Protein AF-A0A955EB96-F1 (afdb_monomer)

Mean predicted aligned error: 9.78 Å

Secondary structure (DSSP, 8-state):
------SEEEPPTT-TT-EEEEEEE--STTSPEEEEEEEEEEETTEEEEEEEEEEE----S-PPPP--S-SS------

Structure (mmCIF, N/CA/C/O backbone):
data_AF-A0A955EB96-F1
#
_entry.id   AF-A0A955EB96-F1
#
loop_
_atom_site.group_PDB
_atom_site.id
_atom_site.type_symbol
_atom_site.label_atom_id
_atom_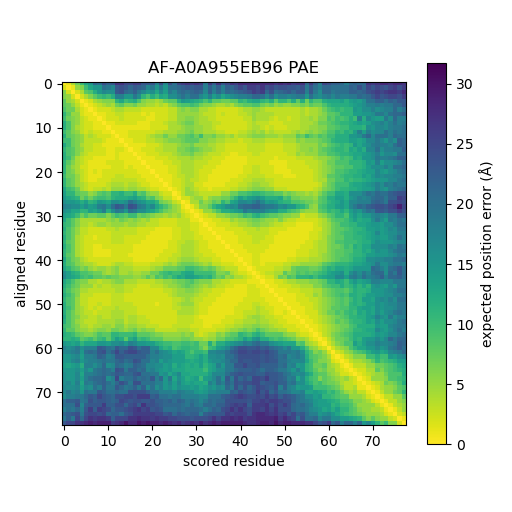site.label_alt_id
_atom_site.label_comp_id
_atom_site.label_asym_id
_atom_site.label_entity_id
_atom_site.label_seq_id
_atom_site.pdbx_PDB_ins_code
_atom_site.Cartn_x
_atom_site.Cartn_y
_atom_site.Cartn_z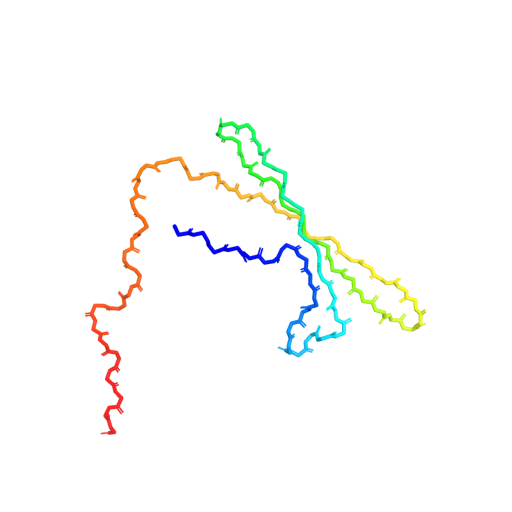
_atom_site.occupancy
_atom_site.B_iso_or_equiv
_atom_site.auth_seq_id
_atom_site.auth_comp_id
_atom_site.auth_asym_id
_atom_site.auth_atom_id
_atom_site.pdbx_PDB_model_num
ATOM 1 N N . TYR A 1 1 ? -2.365 -6.194 -21.347 1.00 37.75 1 TYR A N 1
ATOM 2 C CA . TYR A 1 1 ? -2.944 -6.766 -20.119 1.00 37.75 1 TYR A CA 1
ATOM 3 C C . TYR A 1 1 ? -3.064 -5.601 -19.158 1.00 37.75 1 TYR A C 1
ATOM 5 O O . TYR A 1 1 ? -2.062 -5.193 -18.594 1.00 37.75 1 TYR A O 1
ATOM 13 N N . GLU A 1 2 ? -4.218 -4.944 -19.116 1.00 40.62 2 GLU A N 1
ATOM 14 C CA . GLU A 1 2 ? -4.409 -3.734 -18.311 1.00 40.62 2 GLU A CA 1
ATOM 15 C C . GLU A 1 2 ? -5.335 -4.112 -17.160 1.00 40.62 2 GLU A C 1
ATOM 17 O O . GLU A 1 2 ? -6.551 -3.945 -17.208 1.00 40.62 2 GLU A O 1
ATOM 22 N N . SER A 1 3 ? -4.758 -4.770 -16.158 1.00 50.19 3 SER A N 1
ATOM 23 C CA . SER A 1 3 ? -5.458 -4.995 -14.902 1.00 50.19 3 SER A CA 1
ATOM 24 C C . SER A 1 3 ? -5.535 -3.642 -14.203 1.00 50.19 3 SER A C 1
ATOM 26 O O . SER A 1 3 ? -4.562 -3.207 -13.591 1.00 50.19 3 SER A O 1
ATOM 28 N N . SER A 1 4 ? -6.659 -2.939 -14.338 1.00 61.47 4 SER A N 1
ATOM 29 C CA . SER A 1 4 ? -6.904 -1.703 -13.597 1.00 61.47 4 SER A CA 1
ATOM 30 C C . SER A 1 4 ? -7.145 -2.056 -12.127 1.00 61.47 4 SER A C 1
ATOM 32 O O . SER A 1 4 ? -8.282 -2.257 -11.696 1.00 61.47 4 SER A O 1
ATOM 34 N N . PHE A 1 5 ? -6.073 -2.210 -11.356 1.00 75.31 5 PHE A N 1
ATOM 35 C CA . PHE A 1 5 ? -6.185 -2.354 -9.910 1.00 75.31 5 PHE A CA 1
ATOM 36 C C . PHE A 1 5 ? -6.603 -1.011 -9.308 1.00 75.31 5 PHE A C 1
ATOM 38 O O . PHE A 1 5 ? -6.084 0.042 -9.681 1.00 75.31 5 PHE A O 1
ATOM 45 N N . ALA A 1 6 ? -7.566 -1.036 -8.389 1.00 84.81 6 ALA A N 1
ATOM 46 C CA . ALA A 1 6 ? -8.007 0.173 -7.714 1.00 84.81 6 ALA A CA 1
ATOM 47 C C . ALA A 1 6 ? -6.901 0.671 -6.771 1.00 84.81 6 ALA A C 1
ATOM 49 O O . ALA A 1 6 ? -6.536 -0.019 -5.820 1.00 84.81 6 ALA A O 1
ATOM 50 N N . LEU A 1 7 ? -6.401 1.886 -7.012 1.00 92.69 7 LEU A N 1
ATOM 51 C CA . LEU A 1 7 ? -5.401 2.546 -6.161 1.00 92.69 7 LEU A CA 1
ATOM 52 C C . LEU A 1 7 ? -5.982 3.058 -4.840 1.00 92.69 7 LEU A C 1
ATOM 54 O O . LEU A 1 7 ? -5.248 3.536 -3.994 1.00 92.69 7 LEU A O 1
ATOM 58 N N . ARG A 1 8 ? -7.294 2.976 -4.643 1.00 94.69 8 ARG A N 1
ATOM 59 C CA . ARG A 1 8 ? -7.942 3.328 -3.383 1.00 94.69 8 ARG A CA 1
ATOM 60 C C . ARG A 1 8 ? -9.162 2.460 -3.168 1.00 94.69 8 ARG A C 1
ATOM 62 O O . ARG A 1 8 ? -9.835 2.097 -4.136 1.00 94.69 8 ARG A O 1
ATOM 69 N N . GLY A 1 9 ? -9.482 2.186 -1.917 1.00 95.25 9 GLY A N 1
ATOM 70 C CA . GLY A 1 9 ? -10.630 1.358 -1.595 1.00 95.25 9 GLY A CA 1
ATOM 71 C C . GLY A 1 9 ? -10.727 1.017 -0.122 1.00 95.25 9 GLY A C 1
ATOM 72 O O . GLY A 1 9 ? -9.970 1.504 0.713 1.00 95.25 9 GLY A O 1
ATOM 73 N N . ARG A 1 10 ? -11.699 0.167 0.189 1.00 96.06 10 ARG A N 1
ATOM 74 C CA . ARG A 1 10 ? -11.793 -0.517 1.476 1.00 96.06 10 ARG A CA 1
ATOM 75 C C . ARG A 1 10 ? -11.065 -1.852 1.353 1.00 96.06 10 ARG A C 1
ATOM 77 O O . ARG A 1 10 ? -11.117 -2.466 0.289 1.00 96.06 10 ARG A O 1
ATOM 84 N N . CYS A 1 11 ? -10.381 -2.273 2.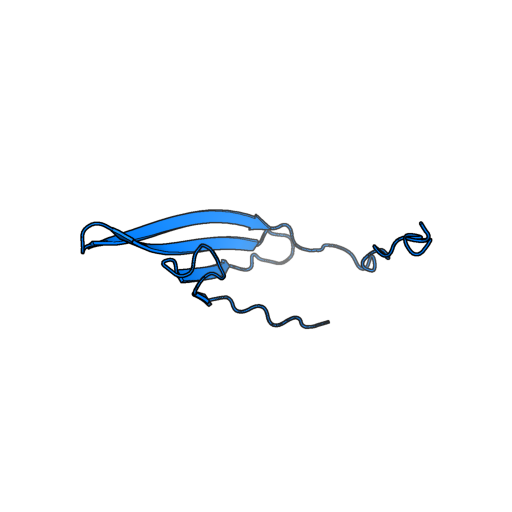408 1.00 93.44 11 CYS A N 1
ATOM 85 C CA . CYS A 1 11 ? -9.767 -3.592 2.428 1.00 93.44 11 CYS A CA 1
ATOM 86 C C . CYS A 1 11 ? -10.849 -4.684 2.475 1.00 93.44 11 CYS A C 1
ATOM 88 O O . CYS A 1 11 ? -11.960 -4.462 2.958 1.00 93.44 11 CYS A O 1
ATOM 90 N N . GLU A 1 12 ? -10.526 -5.855 1.941 1.00 93.31 12 GLU A N 1
ATOM 91 C CA . GLU A 1 12 ? -11.415 -7.020 1.960 1.00 93.31 12 GLU A CA 1
ATOM 92 C C . GLU A 1 12 ? -11.370 -7.734 3.320 1.00 93.31 12 GLU A C 1
ATOM 94 O O . GLU A 1 12 ? -10.543 -7.406 4.176 1.00 93.31 12 GLU A O 1
ATOM 99 N N . GLU A 1 13 ? -12.256 -8.713 3.518 1.00 92.44 13 GLU A N 1
ATOM 100 C CA . GLU A 1 13 ? -12.303 -9.546 4.726 1.00 92.44 13 GLU A CA 1
ATOM 101 C C . GLU A 1 13 ? -10.924 -10.160 5.029 1.00 92.44 13 GLU A C 1
ATOM 103 O O . GLU A 1 13 ? -10.278 -10.691 4.117 1.00 92.44 13 GLU A O 1
ATOM 108 N N . PRO A 1 14 ? -10.432 -10.115 6.284 1.00 94.19 14 PRO A N 1
AT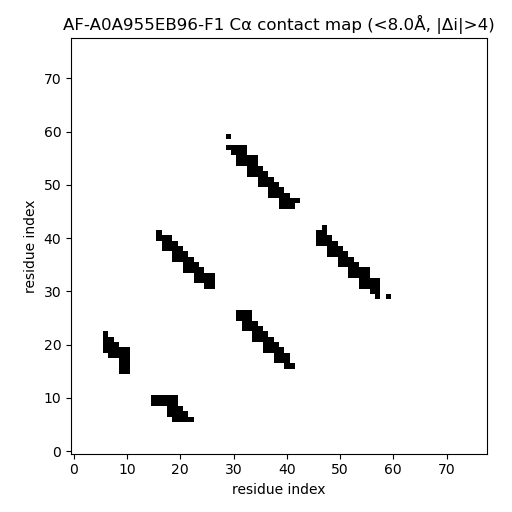OM 109 C CA . PRO A 1 14 ? -11.087 -9.672 7.529 1.00 94.19 14 PRO A CA 1
ATOM 110 C C . PRO A 1 14 ? -10.778 -8.216 7.947 1.00 94.19 14 PRO A C 1
ATOM 112 O O . PRO A 1 14 ? -10.772 -7.893 9.137 1.00 94.19 14 PRO A O 1
ATOM 115 N N . PHE A 1 15 ? -10.417 -7.348 7.001 1.00 95.19 15 PHE A N 1
ATOM 116 C CA . PHE A 1 15 ? -9.908 -5.999 7.262 1.00 95.19 15 PHE A CA 1
ATOM 117 C C . PHE A 1 15 ? -10.870 -4.891 6.814 1.00 95.19 15 PHE A C 1
ATOM 119 O O . PHE A 1 15 ? -10.437 -3.781 6.514 1.00 95.19 15 PHE A O 1
ATOM 126 N N . GLU A 1 16 ? -12.177 -5.130 6.790 1.00 95.44 16 GLU A N 1
ATOM 127 C CA . GLU A 1 16 ? -13.163 -4.170 6.277 1.00 95.44 16 GLU A CA 1
ATOM 128 C C . GLU A 1 16 ? -13.225 -2.856 7.077 1.00 95.44 16 GLU A C 1
ATOM 130 O O . GLU A 1 16 ? -13.732 -1.843 6.587 1.00 95.44 16 GLU A O 1
ATOM 135 N N . ASP A 1 17 ? -12.684 -2.831 8.294 1.00 95.50 17 ASP A N 1
ATOM 136 C CA . ASP A 1 17 ? -12.536 -1.615 9.104 1.00 95.50 17 ASP A CA 1
ATOM 137 C C . ASP A 1 17 ? -11.435 -0.665 8.598 1.00 95.50 17 ASP A C 1
ATOM 139 O O . ASP A 1 17 ? -11.347 0.481 9.049 1.00 95.50 17 ASP A O 1
ATOM 143 N N . TYR A 1 18 ? -10.626 -1.115 7.638 1.00 96.94 18 TYR A N 1
ATOM 144 C CA . TYR A 1 18 ? -9.511 -0.378 7.060 1.00 96.94 18 TYR A CA 1
ATOM 145 C C . TYR A 1 18 ? -9.827 0.064 5.628 1.00 96.94 18 TYR A C 1
ATOM 147 O O . TYR A 1 18 ? -10.451 -0.652 4.841 1.00 96.94 18 TYR A O 1
ATOM 155 N N . SER A 1 19 ? -9.360 1.252 5.260 1.00 97.31 19 SER A N 1
ATOM 156 C CA . SER A 1 19 ? -9.326 1.723 3.872 1.00 97.31 19 SER A CA 1
ATOM 157 C C . SER A 1 19 ? -7.909 2.080 3.469 1.00 97.31 19 SER A C 1
ATOM 159 O O . SER A 1 19 ? -7.105 2.443 4.322 1.00 97.31 19 SER A O 1
ATOM 161 N N . TYR A 1 20 ? -7.612 2.005 2.179 1.00 96.88 20 TYR A N 1
ATOM 162 C CA . TYR A 1 20 ? -6.288 2.270 1.646 1.00 96.88 20 TYR A CA 1
ATOM 163 C C . TYR A 1 20 ? -6.328 3.278 0.499 1.00 96.88 20 TYR A C 1
ATOM 165 O O . TYR A 1 20 ? -7.318 3.379 -0.232 1.00 96.88 20 TYR A O 1
ATOM 173 N N . GLU A 1 21 ? -5.215 3.977 0.318 1.00 97.19 21 GLU A N 1
ATOM 174 C CA . GLU A 1 21 ? -4.892 4.779 -0.856 1.00 97.19 21 GLU A CA 1
ATOM 175 C C . GLU A 1 21 ? -3.427 4.538 -1.238 1.00 97.19 21 GLU A C 1
ATOM 177 O O . GLU A 1 21 ? -2.550 4.469 -0.384 1.00 97.19 21 GLU A O 1
ATOM 182 N N . VAL A 1 22 ? -3.161 4.368 -2.528 1.00 95.88 22 VAL A N 1
ATOM 183 C CA . VAL A 1 22 ? -1.843 4.100 -3.093 1.00 95.88 22 VAL A CA 1
ATOM 184 C C . VAL A 1 22 ? -1.496 5.226 -4.047 1.00 95.88 22 VAL A C 1
ATOM 186 O O . VAL A 1 22 ? -2.183 5.459 -5.042 1.00 95.88 22 VAL A O 1
ATOM 189 N N . VAL A 1 23 ? -0.386 5.892 -3.761 1.00 94.19 23 VAL A N 1
ATOM 190 C CA . VAL A 1 23 ? 0.195 6.926 -4.610 1.00 94.19 23 VAL A CA 1
ATOM 191 C C . VAL A 1 23 ? 1.452 6.359 -5.248 1.00 94.19 23 VAL A C 1
ATOM 193 O O . VAL A 1 23 ? 2.365 5.910 -4.556 1.00 94.19 23 VAL A O 1
ATOM 196 N N . ILE A 1 24 ? 1.495 6.377 -6.578 1.00 92.12 24 ILE A N 1
ATOM 197 C CA . ILE A 1 24 ? 2.644 5.930 -7.364 1.00 92.12 24 ILE A CA 1
ATOM 198 C C . ILE A 1 24 ? 3.270 7.165 -7.998 1.00 92.12 24 ILE A C 1
ATOM 200 O O . ILE A 1 24 ? 2.669 7.800 -8.863 1.00 92.12 24 ILE A O 1
ATOM 204 N N . ASN A 1 25 ? 4.480 7.498 -7.565 1.00 90.50 25 ASN A N 1
ATOM 205 C CA . ASN A 1 25 ? 5.300 8.519 -8.194 1.00 90.50 25 ASN A CA 1
ATOM 206 C C . ASN A 1 25 ? 6.245 7.824 -9.171 1.00 90.50 25 ASN A C 1
ATOM 208 O O . ASN A 1 25 ? 7.256 7.241 -8.769 1.00 90.50 25 ASN A O 1
ATOM 212 N N . GLU A 1 26 ? 5.887 7.848 -10.452 1.00 83.50 26 GLU A N 1
ATOM 213 C CA . GLU A 1 26 ? 6.739 7.310 -11.509 1.00 83.50 26 GLU A CA 1
ATOM 214 C C . GLU A 1 26 ? 8.032 8.134 -11.601 1.00 83.50 26 GLU A C 1
ATOM 216 O O . GLU A 1 26 ? 8.003 9.365 -11.681 1.00 83.50 26 GLU A O 1
ATOM 221 N N . GLY A 1 27 ? 9.175 7.448 -11.530 1.00 73.00 27 GLY A N 1
ATOM 222 C CA . GLY A 1 27 ? 10.486 8.050 -11.759 1.00 73.00 27 GLY A CA 1
ATOM 223 C C . GLY A 1 27 ? 10.721 8.369 -13.240 1.00 73.00 27 GLY A C 1
ATOM 224 O O . GLY A 1 27 ? 9.889 8.082 -14.101 1.00 73.00 27 GLY A O 1
ATOM 225 N N . SER A 1 28 ? 11.881 8.950 -13.560 1.00 75.31 28 SER A N 1
ATOM 226 C CA . SER A 1 28 ? 12.302 9.091 -14.962 1.00 75.31 28 SER A CA 1
ATOM 227 C C . SER A 1 28 ? 12.664 7.725 -15.561 1.00 75.31 28 SER A C 1
ATOM 229 O O . SER A 1 28 ? 12.787 6.732 -14.847 1.00 75.31 28 SER A O 1
ATOM 231 N N . ALA A 1 29 ? 12.848 7.650 -16.884 1.00 71.44 29 ALA A N 1
ATOM 232 C CA . ALA A 1 29 ? 13.218 6.404 -17.558 1.00 71.44 29 ALA A CA 1
ATOM 233 C C . ALA A 1 29 ? 14.492 5.784 -16.944 1.00 71.44 29 ALA A C 1
ATOM 235 O O . ALA A 1 29 ? 15.588 6.315 -17.112 1.00 71.44 29 ALA A O 1
ATOM 236 N N . GLY A 1 30 ? 14.327 4.657 -16.244 1.00 70.50 30 GLY A N 1
ATOM 237 C CA . GLY A 1 30 ? 15.404 3.941 -15.551 1.00 70.50 30 GLY A CA 1
ATOM 238 C C . GLY A 1 30 ? 15.404 4.088 -14.027 1.00 70.50 30 GLY A C 1
ATOM 239 O O . GLY A 1 30 ? 15.997 3.245 -13.355 1.00 70.50 30 GLY A O 1
ATOM 240 N N . ASP A 1 31 ? 14.698 5.076 -13.478 1.00 84.50 31 ASP A N 1
ATOM 241 C CA . ASP A 1 31 ? 14.570 5.257 -12.034 1.00 84.50 31 ASP A CA 1
ATOM 242 C C . ASP A 1 31 ? 13.442 4.381 -11.458 1.00 84.50 31 ASP A C 1
ATOM 244 O O . ASP A 1 31 ? 12.406 4.190 -12.104 1.00 84.50 31 ASP A O 1
ATOM 248 N N . PRO A 1 32 ? 13.602 3.848 -10.232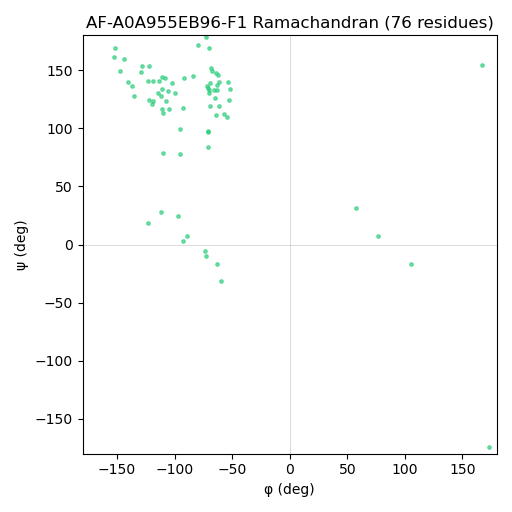 1.00 87.44 32 PRO A N 1
ATOM 249 C CA . PRO A 1 32 ? 12.523 3.163 -9.531 1.00 87.44 32 PRO A CA 1
ATOM 250 C C . PRO A 1 32 ? 11.338 4.097 -9.271 1.00 87.44 32 PRO A C 1
ATOM 252 O O . PRO A 1 32 ? 11.510 5.252 -8.883 1.00 87.44 32 PRO A O 1
ATOM 255 N N . ALA A 1 33 ? 10.125 3.571 -9.430 1.00 90.25 33 ALA A N 1
ATOM 256 C CA . ALA A 1 33 ? 8.913 4.249 -8.995 1.00 90.25 33 ALA A CA 1
ATOM 257 C C . ALA A 1 33 ? 8.855 4.264 -7.464 1.00 90.25 33 ALA A C 1
ATOM 259 O O . ALA A 1 33 ? 9.055 3.228 -6.822 1.00 90.25 33 ALA A O 1
ATOM 260 N N . PHE A 1 34 ? 8.559 5.424 -6.879 1.00 93.88 34 PHE A N 1
ATOM 261 C CA . PHE A 1 34 ? 8.346 5.556 -5.442 1.00 93.88 34 PHE A CA 1
ATOM 262 C C . PHE A 1 34 ? 6.864 5.405 -5.126 1.00 93.88 34 PHE A C 1
ATOM 264 O O . PHE A 1 34 ? 6.034 6.188 -5.591 1.00 93.88 34 PHE A O 1
ATOM 271 N N . VAL A 1 35 ? 6.533 4.381 -4.348 1.00 95.00 35 VAL A N 1
ATOM 272 C CA . VAL A 1 35 ? 5.157 4.009 -4.030 1.00 95.00 35 VAL A CA 1
ATOM 273 C C . VAL A 1 35 ? 4.906 4.218 -2.549 1.00 95.00 35 VAL A C 1
ATOM 275 O O . VAL A 1 35 ? 5.669 3.743 -1.708 1.00 95.00 35 VAL A O 1
ATOM 278 N N . ILE A 1 36 ? 3.807 4.900 -2.245 1.00 97.25 36 ILE A N 1
ATOM 279 C CA . ILE A 1 36 ? 3.316 5.114 -0.888 1.00 97.25 36 ILE A CA 1
ATOM 280 C C . ILE A 1 36 ? 1.939 4.469 -0.791 1.00 97.25 36 ILE A C 1
ATOM 282 O O . ILE A 1 36 ? 1.043 4.815 -1.557 1.00 97.25 36 ILE A O 1
ATOM 286 N N . ALA A 1 37 ? 1.767 3.549 0.150 1.00 97.12 37 ALA A N 1
ATOM 287 C CA . ALA A 1 37 ? 0.466 3.033 0.547 1.00 97.12 37 ALA A CA 1
ATOM 288 C C . ALA A 1 37 ? 0.087 3.646 1.897 1.00 97.12 37 ALA A C 1
ATOM 290 O O . ALA A 1 37 ? 0.770 3.414 2.895 1.00 97.12 37 ALA A O 1
ATOM 291 N N . GLU A 1 38 ? -0.990 4.422 1.935 1.00 97.75 38 GLU A N 1
ATOM 292 C CA . GLU A 1 38 ? -1.574 4.926 3.172 1.00 97.75 38 GLU A CA 1
ATOM 293 C C . GLU A 1 38 ? -2.773 4.065 3.567 1.00 97.75 38 GLU A C 1
ATOM 295 O O . GLU A 1 38 ? -3.650 3.782 2.751 1.00 97.75 38 GLU A O 1
ATOM 300 N N . ILE A 1 39 ? -2.799 3.634 4.826 1.00 97.69 39 ILE A N 1
ATOM 301 C CA . ILE A 1 39 ? -3.906 2.887 5.422 1.00 97.69 39 ILE A CA 1
ATOM 302 C C . ILE A 1 39 ? -4.580 3.775 6.457 1.00 97.69 39 ILE A C 1
ATOM 304 O O . ILE A 1 39 ? -3.903 4.344 7.310 1.00 97.69 39 ILE A O 1
ATOM 308 N N . TYR A 1 40 ? -5.907 3.831 6.429 1.00 97.88 40 TYR A N 1
ATOM 309 C CA . TYR A 1 40 ? -6.738 4.592 7.354 1.00 97.88 40 TYR A CA 1
ATOM 310 C C . TYR A 1 40 ? -7.662 3.662 8.136 1.00 97.88 40 TYR A C 1
ATOM 312 O O . TYR A 1 40 ? -8.228 2.723 7.574 1.00 97.88 40 TYR A O 1
ATOM 320 N N . TRP A 1 41 ? -7.857 3.948 9.422 1.00 97.44 41 TRP A N 1
ATOM 321 C CA . TRP A 1 41 ? -8.830 3.260 10.274 1.00 97.44 41 TRP A CA 1
ATOM 322 C C . TRP A 1 41 ? -9.321 4.177 11.393 1.00 97.44 41 TRP A C 1
ATOM 324 O O . TRP A 1 41 ? -8.757 5.244 11.643 1.00 97.44 41 TRP A O 1
ATOM 334 N N . LYS A 1 42 ? -10.372 3.761 12.103 1.00 96.19 42 LYS A N 1
ATOM 335 C CA . LYS A 1 42 ? -10.813 4.433 13.331 1.00 96.19 42 LYS A CA 1
ATOM 336 C C . LYS A 1 42 ? -10.438 3.593 14.544 1.00 96.19 42 LYS A C 1
ATOM 338 O O . LYS A 1 42 ? -10.730 2.405 14.591 1.00 96.19 42 LYS A O 1
ATOM 343 N N . SER A 1 43 ? -9.840 4.213 15.557 1.00 94.38 43 SER A N 1
ATOM 344 C CA . SER A 1 43 ? -9.561 3.572 16.848 1.00 94.38 43 SER A CA 1
ATOM 345 C C . SER A 1 43 ? -9.937 4.511 17.990 1.00 94.38 43 SER A C 1
ATOM 347 O O . SER A 1 43 ? -9.566 5.685 17.989 1.00 94.38 43 SER A O 1
ATOM 349 N N . GLY A 1 44 ? -10.741 4.032 18.946 1.00 90.19 44 GLY A N 1
ATOM 350 C CA . GLY A 1 44 ? -11.204 4.844 20.080 1.00 90.19 44 GLY A CA 1
ATOM 351 C C . GLY A 1 44 ? -11.954 6.124 19.676 1.00 90.19 44 GLY A C 1
ATOM 352 O O . GLY A 1 44 ? -11.842 7.142 20.355 1.00 90.19 44 GLY A O 1
ATOM 353 N N . GLY A 1 45 ? -12.671 6.099 18.545 1.00 91.81 45 GLY A N 1
ATOM 354 C CA . GLY A 1 45 ? -13.397 7.257 18.007 1.00 91.81 45 GLY A CA 1
ATOM 355 C C . GLY A 1 45 ? -12.522 8.311 17.318 1.00 91.81 45 GLY A C 1
ATOM 356 O O . GLY A 1 45 ? -13.032 9.370 16.960 1.00 91.81 45 GLY A O 1
ATOM 357 N N . ARG A 1 46 ? -11.226 8.043 17.126 1.00 95.38 46 ARG A N 1
ATOM 358 C CA . ARG A 1 46 ? -10.294 8.920 16.407 1.00 95.38 46 ARG A CA 1
ATOM 359 C C . ARG A 1 46 ? -9.886 8.290 15.087 1.00 95.38 46 ARG A C 1
ATOM 361 O O . ARG A 1 46 ? -9.701 7.076 15.017 1.00 95.38 46 ARG A O 1
ATOM 368 N N . ASP A 1 47 ? -9.716 9.130 14.077 1.00 96.31 47 ASP A N 1
ATOM 369 C CA . ASP A 1 47 ? -9.133 8.725 12.802 1.00 96.31 47 ASP A CA 1
ATOM 370 C C . ASP A 1 47 ? -7.633 8.489 12.997 1.00 96.31 47 ASP A C 1
ATOM 372 O O . ASP A 1 47 ? -6.961 9.238 13.711 1.00 96.31 47 ASP A O 1
ATOM 376 N N . GLN A 1 48 ? -7.131 7.406 12.424 1.00 97.94 48 GLN A N 1
ATOM 377 C CA . GLN A 1 48 ? -5.738 6.984 12.457 1.00 97.94 48 GLN A CA 1
ATOM 378 C C . GLN A 1 48 ? -5.286 6.692 11.028 1.00 97.94 48 GLN A C 1
ATOM 380 O O . GLN A 1 48 ? -6.091 6.240 10.209 1.00 97.94 48 GLN A O 1
ATOM 385 N N . SER A 1 49 ? -4.006 6.920 10.748 1.00 97.44 49 SER A N 1
ATOM 386 C CA . SER A 1 49 ? -3.393 6.464 9.506 1.00 97.44 49 SER A CA 1
ATOM 387 C C . SER A 1 49 ? -1.947 6.012 9.697 1.00 97.44 49 SER A C 1
ATOM 389 O O . SER A 1 49 ? -1.303 6.333 10.701 1.00 97.44 49 SER A O 1
ATOM 391 N N . ILE A 1 50 ? -1.461 5.213 8.748 1.00 97.69 50 ILE A N 1
ATOM 392 C CA . ILE A 1 50 ? -0.061 4.804 8.631 1.00 97.69 50 ILE A CA 1
ATOM 393 C C . ILE A 1 50 ? 0.341 4.789 7.159 1.00 97.69 50 ILE A C 1
ATOM 395 O O . ILE A 1 50 ? -0.431 4.339 6.313 1.00 97.69 50 ILE A O 1
ATOM 399 N N . SER A 1 51 ? 1.557 5.249 6.871 1.00 97.56 51 SER A N 1
ATOM 400 C CA . SER A 1 51 ? 2.167 5.171 5.548 1.00 97.56 51 SER A CA 1
ATOM 401 C C . SER A 1 51 ? 3.190 4.038 5.478 1.00 97.56 51 SER A C 1
ATOM 403 O O . SER A 1 51 ? 3.980 3.819 6.399 1.00 97.56 51 SER A O 1
ATOM 405 N N . VAL A 1 52 ? 3.178 3.318 4.360 1.00 97.19 52 VAL A N 1
ATOM 406 C CA . VAL A 1 52 ? 4.179 2.314 3.996 1.00 97.19 52 VAL A CA 1
ATOM 407 C C . VAL A 1 52 ? 4.786 2.722 2.664 1.00 97.19 52 VAL A C 1
ATOM 409 O O . VAL A 1 52 ? 4.074 2.913 1.681 1.00 97.19 52 VAL A O 1
ATOM 412 N N . GLU A 1 53 ? 6.106 2.857 2.633 1.00 97.25 53 GLU A N 1
ATOM 413 C CA . GLU A 1 53 ? 6.845 3.381 1.486 1.00 97.25 53 GLU A CA 1
ATOM 414 C C . GLU A 1 53 ? 7.719 2.288 0.871 1.00 97.25 53 GLU A C 1
ATOM 416 O O . GLU A 1 53 ? 8.313 1.474 1.583 1.00 97.25 53 GLU A O 1
ATOM 421 N N . THR A 1 54 ? 7.806 2.258 -0.459 1.00 95.38 54 THR A N 1
ATOM 422 C CA . THR A 1 54 ? 8.644 1.298 -1.182 1.00 95.38 54 THR A CA 1
ATOM 423 C C . THR A 1 54 ? 9.101 1.828 -2.541 1.00 95.38 54 THR A C 1
ATOM 425 O O . THR A 1 54 ? 8.517 2.757 -3.098 1.00 95.38 54 THR A O 1
ATOM 428 N N . LEU A 1 55 ? 10.154 1.218 -3.085 1.00 94.75 55 LEU A N 1
ATOM 429 C CA . LEU A 1 55 ? 10.675 1.483 -4.424 1.00 94.75 55 LEU A CA 1
ATOM 430 C C . LEU A 1 55 ? 10.428 0.268 -5.319 1.00 94.75 55 LEU A C 1
ATOM 432 O O . LEU A 1 55 ? 10.817 -0.849 -4.977 1.00 94.75 55 LEU A O 1
ATOM 436 N N . ILE A 1 56 ? 9.816 0.487 -6.481 1.00 90.50 56 ILE A N 1
ATOM 437 C CA . ILE A 1 56 ? 9.561 -0.552 -7.482 1.00 90.50 56 ILE A CA 1
ATOM 438 C C . ILE A 1 56 ? 10.436 -0.279 -8.701 1.00 90.50 56 ILE A C 1
ATOM 440 O O . ILE A 1 56 ? 10.285 0.743 -9.368 1.00 90.50 56 ILE A O 1
ATOM 444 N N . ALA A 1 57 ? 11.360 -1.194 -8.998 1.00 88.25 57 ALA A N 1
ATOM 445 C CA . ALA 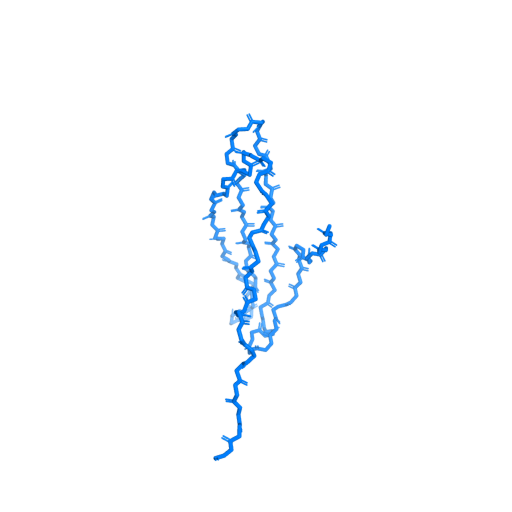A 1 57 ? 12.217 -1.077 -10.173 1.00 88.25 57 ALA A CA 1
ATOM 446 C C . ALA A 1 57 ? 11.383 -1.132 -11.471 1.00 88.25 57 ALA A C 1
ATOM 448 O O . ALA A 1 57 ? 10.486 -1.978 -11.578 1.00 88.25 57 ALA A O 1
ATOM 449 N N . PRO A 1 58 ? 11.673 -0.276 -12.468 1.00 79.62 58 PRO A N 1
ATOM 450 C CA . PRO A 1 58 ? 11.008 -0.343 -13.759 1.00 79.62 58 PRO A CA 1
ATOM 451 C C . PRO A 1 58 ? 11.400 -1.630 -14.492 1.00 79.62 58 PRO A C 1
ATOM 453 O O . PRO A 1 58 ? 12.520 -2.131 -14.361 1.00 79.62 58 PRO A O 1
ATOM 456 N N . ARG A 1 59 ? 10.484 -2.158 -15.310 1.00 74.06 59 ARG A N 1
ATOM 457 C CA . ARG A 1 59 ? 10.799 -3.246 -16.244 1.00 74.06 59 ARG A CA 1
ATOM 458 C C . ARG A 1 59 ? 11.676 -2.684 -17.364 1.00 74.06 59 ARG A C 1
ATOM 460 O O . ARG A 1 59 ? 11.175 -2.065 -18.295 1.00 74.06 59 ARG A O 1
ATOM 467 N N . LEU A 1 60 ? 12.988 -2.863 -17.246 1.00 67.75 60 LEU A N 1
ATOM 468 C CA . LEU A 1 60 ? 13.963 -2.495 -18.274 1.00 67.75 60 LEU A CA 1
ATOM 469 C C . LEU A 1 60 ? 14.266 -3.728 -19.131 1.00 67.75 60 LEU A C 1
ATOM 471 O O . LEU A 1 60 ? 15.269 -4.403 -18.921 1.00 67.75 60 LEU A O 1
ATOM 475 N N . GLY A 1 61 ? 13.366 -4.059 -20.053 1.00 67.12 61 GLY A N 1
ATOM 476 C CA . GLY A 1 61 ? 13.555 -5.174 -20.980 1.00 67.12 61 GLY A CA 1
ATOM 477 C C . GLY A 1 61 ? 12.275 -5.556 -21.715 1.00 67.12 61 GLY A C 1
ATOM 478 O O . GLY A 1 61 ? 11.178 -5.339 -21.205 1.00 67.12 61 GLY A O 1
ATOM 479 N N . ASP A 1 62 ? 12.440 -6.147 -22.898 1.00 64.56 62 ASP A N 1
ATOM 480 C CA . ASP A 1 62 ? 11.349 -6.701 -23.714 1.00 64.56 62 ASP A CA 1
ATOM 481 C C . ASP A 1 62 ? 11.056 -8.174 -23.377 1.00 64.56 62 ASP A C 1
ATOM 483 O O . ASP A 1 62 ? 10.292 -8.832 -24.087 1.00 64.56 62 ASP A O 1
ATOM 487 N N . ASP A 1 63 ? 11.682 -8.714 -22.323 1.00 71.81 63 ASP A N 1
ATOM 488 C CA . ASP A 1 63 ? 11.492 -10.108 -21.939 1.00 71.81 63 ASP A CA 1
ATOM 489 C C . ASP A 1 63 ? 10.015 -10.340 -21.591 1.00 71.81 63 ASP A C 1
ATOM 491 O O . ASP A 1 63 ? 9.479 -9.693 -20.679 1.00 71.81 63 ASP A O 1
ATOM 495 N N . PRO A 1 64 ? 9.324 -11.234 -22.320 1.00 73.25 64 PRO A N 1
ATOM 496 C CA . PRO A 1 64 ? 7.928 -11.516 -22.049 1.00 73.25 64 PRO A CA 1
ATOM 497 C C . PRO A 1 64 ? 7.792 -12.094 -20.640 1.00 73.25 64 PRO A C 1
ATOM 499 O O . PRO A 1 64 ? 8.662 -12.836 -20.177 1.00 73.25 64 PRO A O 1
ATOM 502 N N . ASP A 1 65 ? 6.683 -11.777 -19.961 1.00 71.62 65 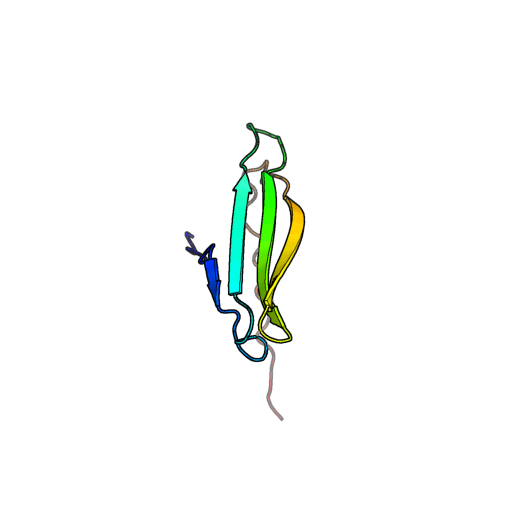ASP A N 1
ATOM 503 C CA . ASP A 1 65 ? 6.376 -12.401 -18.673 1.00 71.62 65 ASP A CA 1
ATOM 504 C C . ASP A 1 65 ? 6.447 -13.936 -18.848 1.00 71.62 65 ASP A C 1
ATOM 506 O O . ASP A 1 65 ? 5.784 -14.476 -19.743 1.00 71.62 65 ASP A O 1
ATOM 510 N N . PRO A 1 66 ? 7.261 -14.650 -18.047 1.00 78.62 66 PRO A N 1
ATOM 511 C CA . PRO A 1 66 ? 7.413 -16.091 -18.191 1.00 78.62 66 PRO A CA 1
ATOM 512 C C . PRO A 1 66 ? 6.079 -16.780 -17.904 1.00 78.62 66 PRO A C 1
ATOM 514 O O . PRO A 1 66 ? 5.306 -16.316 -17.058 1.00 78.62 66 PRO A O 1
ATOM 517 N N . ASP A 1 67 ? 5.812 -17.905 -18.571 1.00 82.56 67 ASP A N 1
ATOM 518 C CA . ASP A 1 67 ? 4.637 -18.712 -18.246 1.00 82.56 67 ASP A CA 1
ATOM 519 C C . ASP A 1 67 ? 4.786 -19.245 -16.815 1.00 82.56 67 ASP A C 1
ATOM 521 O O . ASP A 1 67 ? 5.684 -20.027 -16.515 1.00 82.56 67 ASP A O 1
ATOM 525 N N . ARG A 1 68 ? 3.941 -18.754 -15.903 1.00 82.56 68 ARG A N 1
ATOM 526 C CA . ARG A 1 68 ? 3.921 -19.173 -14.491 1.00 82.56 68 ARG A CA 1
ATOM 527 C C . ARG A 1 68 ? 2.929 -20.301 -14.241 1.00 82.56 68 ARG A C 1
ATOM 529 O O . ARG A 1 68 ? 2.700 -20.662 -13.085 1.00 82.56 68 ARG A O 1
ATOM 536 N N . ARG A 1 69 ? 2.270 -20.801 -15.288 1.00 81.31 69 ARG A N 1
ATOM 537 C CA . ARG A 1 69 ? 1.384 -21.951 -15.152 1.00 81.31 69 ARG A CA 1
ATOM 538 C C . ARG A 1 69 ? 2.234 -23.187 -14.859 1.00 81.31 69 ARG A C 1
ATOM 540 O O . ARG A 1 69 ? 3.298 -23.336 -15.450 1.00 81.31 69 ARG A O 1
ATOM 547 N N . PRO A 1 70 ? 1.783 -24.064 -13.953 1.00 80.50 70 PRO A N 1
ATOM 548 C CA . PRO A 1 70 ? 2.378 -25.383 -13.810 1.00 80.50 70 PRO A CA 1
ATOM 549 C C . PRO A 1 70 ? 2.402 -26.109 -15.161 1.00 80.50 70 PRO A C 1
ATOM 551 O O . PRO A 1 70 ? 1.412 -26.048 -15.895 1.00 80.50 70 PRO A O 1
ATOM 554 N N . ASP A 1 71 ? 3.495 -26.815 -15.460 1.00 83.00 71 ASP A N 1
ATOM 555 C CA . ASP A 1 71 ? 3.611 -27.637 -16.676 1.00 83.00 71 ASP A CA 1
ATOM 556 C C . ASP A 1 71 ? 2.524 -28.723 -16.732 1.00 83.00 71 ASP A C 1
ATOM 558 O O . ASP A 1 71 ? 2.026 -29.079 -17.800 1.00 83.00 71 ASP A O 1
ATOM 562 N N . GLU A 1 72 ? 2.115 -29.213 -15.561 1.00 84.94 72 GLU A N 1
ATOM 563 C CA . GLU A 1 72 ? 1.060 -30.202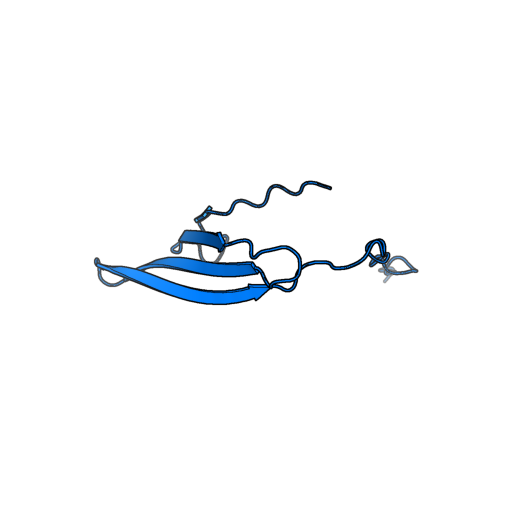 -15.390 1.00 84.94 72 GLU A CA 1
ATOM 564 C C . GLU A 1 72 ? -0.035 -29.673 -14.460 1.00 84.94 72 GLU A C 1
ATOM 566 O O . GLU A 1 72 ? 0.221 -29.017 -13.447 1.00 84.94 72 GLU A O 1
ATOM 571 N N . THR A 1 73 ? -1.290 -29.977 -14.792 1.00 81.12 73 THR A N 1
ATOM 572 C CA . THR A 1 73 ? -2.418 -29.686 -13.900 1.00 81.12 73 THR A CA 1
ATOM 573 C C . THR A 1 73 ? -2.280 -30.535 -12.640 1.00 81.12 73 THR A C 1
ATOM 575 O O . THR A 1 73 ? -2.048 -31.735 -12.743 1.00 81.12 73 THR A O 1
ATOM 578 N N . VAL A 1 74 ? -2.438 -29.931 -11.457 1.00 81.56 74 VAL A N 1
ATOM 579 C CA . VAL A 1 74 ? -2.414 -30.668 -10.184 1.00 81.56 74 VAL A CA 1
ATOM 580 C C . VAL A 1 74 ? -3.492 -31.752 -10.211 1.00 81.56 74 VAL A C 1
ATOM 582 O O . VAL A 1 74 ? -4.683 -31.429 -10.210 1.00 81.56 74 VAL A O 1
ATOM 585 N N . ASP A 1 75 ? -3.071 -33.016 -10.222 1.00 81.19 75 ASP A N 1
ATOM 586 C CA . ASP A 1 75 ? -3.975 -34.155 -10.097 1.00 81.19 75 ASP A CA 1
ATOM 587 C C . ASP A 1 75 ? -4.529 -34.219 -8.667 1.00 81.19 75 ASP A C 1
ATOM 589 O O . ASP A 1 75 ? -3.796 -34.099 -7.682 1.00 81.19 75 ASP A O 1
ATOM 593 N N . ARG A 1 76 ? -5.852 -34.341 -8.562 1.00 80.38 76 ARG A N 1
ATOM 594 C CA . ARG A 1 76 ? -6.598 -34.435 -7.302 1.00 80.38 76 ARG A CA 1
ATOM 595 C C . ARG A 1 76 ? -7.436 -35.712 -7.234 1.00 80.38 76 ARG A C 1
ATOM 597 O O . ARG A 1 76 ? -8.395 -35.748 -6.465 1.00 80.38 76 ARG A O 1
ATOM 604 N N . SER A 1 77 ? -7.141 -36.723 -8.052 1.00 74.56 77 SER A N 1
ATOM 605 C CA . SER A 1 77 ? -7.759 -38.037 -7.881 1.00 74.56 77 SER A CA 1
ATOM 606 C C . SER A 1 77 ? -7.357 -38.638 -6.530 1.00 74.56 77 SER A C 1
ATOM 608 O O . SER A 1 77 ? -6.183 -38.578 -6.165 1.00 74.56 77 SER A O 1
ATOM 610 N N . GLU A 1 78 ? -8.353 -39.160 -5.808 1.00 59.81 78 GLU A N 1
ATOM 611 C CA . GLU A 1 78 ? -8.264 -39.705 -4.440 1.00 59.81 78 GLU A CA 1
ATOM 612 C C . GLU A 1 78 ? -7.277 -40.866 -4.256 1.00 59.81 78 GLU A C 1
ATOM 614 O O . GLU A 1 78 ? -7.155 -41.710 -5.175 1.00 59.81 78 GLU A O 1
#

Foldseek 3Di:
DDPPDDQWDADDPPRNQKIKHKDWQDDPVFFWIKIKIKMWGDDPNDIDIDIDIDTHTDPPDPDPDDPPDPPDDDDDDD

Sequence (78 aa):
YESSFALRGRCEEPFEDYSYEVVINEGSAGDPAFVIAEIYWKSGGRDQSISVETLIAPRLGDDPDPDRRPDETVDRSE

Nearest PDB structures (foldseek):
  8j1g-assembly1_B  TM=6.629E-01  e=1.717E+00  Pseudomonas veronii
  8rkh-assembly1_A  TM=5.444E-01  e=4.254E-01  Mus musculus
  6yfc-assembly1_AB  TM=5.938E-01  e=1.717E+00  Leviviridae sp.
  5bsz-assembly1_A  TM=5.748E-01  e=4.614E+00  Streptoalloteichus sp. ATCC 53650
  6hdv-assembly1_A  TM=3.350E-01  e=6.932E+00  Afifella pfennigii

pLDDT: mean 85.63, std 13.37, range [37.75, 97.94]

Radius of gyration: 18.61 Å; Cα contacts (8 Å, |Δi|>4): 100; chains: 1; bounding box: 29×49×44 Å

Solvent-accessible surface area (backbone atoms only — not comparable to full-atom values): 5110 Å² total; per-residue (Å²): 136,83,80,84,72,76,51,54,50,67,43,61,90,97,39,63,75,30,32,40,40,50,48,75,47,76,45,60,98,86,42,48,25,43,34,39,39,37,39,36,38,72,56,96,92,37,84,44,74,50,78,47,78,50,75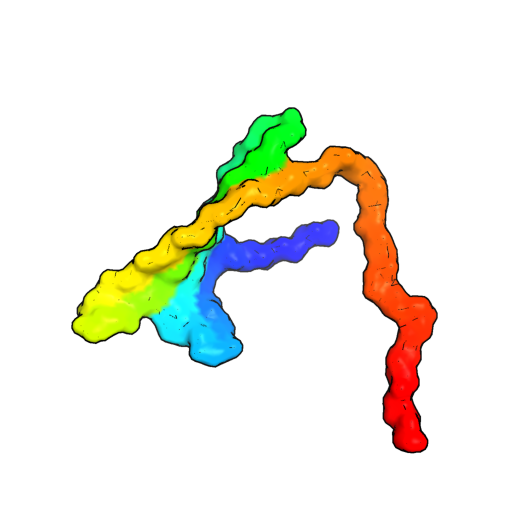,45,74,60,86,88,69,87,74,71,85,74,85,81,68,70,96,61,81,85,84,77,80,131